Protein AF-E6Y3D3-F1 (afdb_monomer)

Organism: Pinus monticola (NCBI:txid3345)

Secondary structure (DSSP, 8-state):
-EEEEEEEETTEEEEEEEEE-SS-TT---EEEEEE-SS-TT-EEE-

Sequence (46 aa):
WRKYGQK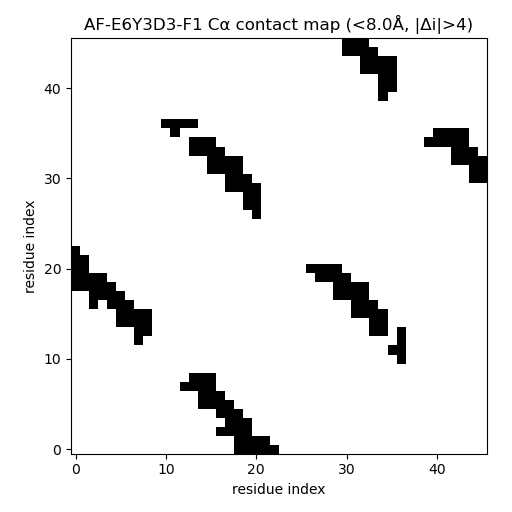MTRNNPLPRSYYKCAWAPACPVKKQVQRCAQDPTLVIIT

Structure (mmCIF, N/CA/C/O backbone):
data_AF-E6Y3D3-F1
#
_entry.id   AF-E6Y3D3-F1
#
loop_
_atom_site.group_PDB
_atom_site.id
_atom_site.type_symbol
_atom_site.label_atom_id
_atom_site.label_alt_id
_atom_site.label_comp_id
_atom_site.label_asym_id
_atom_site.label_entity_id
_atom_site.label_seq_id
_atom_site.pdbx_PDB_ins_code
_atom_site.Cartn_x
_atom_site.Cartn_y
_atom_site.Cartn_z
_atom_site.occupancy
_atom_site.B_iso_or_equiv
_atom_site.auth_seq_id
_atom_site.auth_comp_id
_atom_site.auth_asym_id
_atom_site.auth_atom_id
_atom_site.pdbx_PDB_model_num
ATOM 1 N N . TRP A 1 1 ? 3.879 -9.547 -3.183 1.00 94.56 1 TRP A N 1
ATOM 2 C CA . TRP A 1 1 ? 3.884 -8.095 -2.897 1.00 94.56 1 TRP A CA 1
ATOM 3 C C . TRP A 1 1 ? 4.898 -7.807 -1.809 1.00 94.56 1 TRP A C 1
ATOM 5 O O . TRP A 1 1 ? 4.897 -8.514 -0.813 1.00 94.56 1 TRP A O 1
ATOM 15 N N . ARG A 1 2 ? 5.753 -6.799 -1.979 1.00 96.38 2 ARG A N 1
ATOM 16 C CA . ARG A 1 2 ? 6.715 -6.353 -0.964 1.00 96.38 2 ARG A CA 1
ATOM 17 C C . ARG A 1 2 ? 6.290 -4.979 -0.460 1.00 96.38 2 ARG A C 1
ATOM 19 O O . ARG A 1 2 ? 6.120 -4.068 -1.272 1.00 96.38 2 ARG A O 1
ATOM 26 N N . LYS A 1 3 ? 6.093 -4.833 0.853 1.00 97.06 3 LYS A N 1
ATOM 27 C CA . LYS A 1 3 ? 5.799 -3.530 1.463 1.00 97.06 3 LYS A CA 1
ATOM 28 C C . LYS A 1 3 ? 7.029 -2.639 1.320 1.00 97.06 3 LYS A C 1
ATOM 30 O O . LYS A 1 3 ? 8.138 -3.089 1.598 1.00 97.06 3 LYS A O 1
ATOM 35 N N . TYR A 1 4 ? 6.840 -1.411 0.854 1.00 95.88 4 TYR A N 1
ATOM 36 C CA . TYR A 1 4 ? 7.933 -0.441 0.720 1.00 95.88 4 TYR A CA 1
ATOM 37 C C . TYR A 1 4 ? 7.676 0.858 1.483 1.00 95.88 4 TYR A C 1
ATOM 39 O O . TYR A 1 4 ? 8.584 1.669 1.618 1.00 95.88 4 TYR A O 1
ATOM 47 N N . GLY A 1 5 ? 6.457 1.068 1.981 1.00 97.75 5 GLY A N 1
ATOM 48 C CA . GLY A 1 5 ? 6.131 2.254 2.754 1.00 97.75 5 GLY A CA 1
ATOM 49 C C . GLY A 1 5 ? 4.805 2.136 3.488 1.00 97.75 5 GLY A C 1
ATOM 50 O O . GLY A 1 5 ? 3.962 1.288 3.181 1.00 97.75 5 GLY A O 1
ATOM 51 N N . GLN A 1 6 ? 4.629 3.014 4.464 1.00 97.75 6 GLN A N 1
ATOM 52 C CA . GLN A 1 6 ? 3.383 3.224 5.186 1.00 97.75 6 GLN A CA 1
ATOM 53 C C . GLN A 1 6 ? 3.262 4.713 5.500 1.00 97.75 6 GLN A C 1
ATOM 55 O O . GLN A 1 6 ? 4.252 5.333 5.883 1.00 97.75 6 GLN A O 1
ATOM 60 N N . LYS A 1 7 ? 2.068 5.284 5.333 1.00 97.06 7 LYS A N 1
ATOM 61 C CA . LYS A 1 7 ? 1.791 6.675 5.706 1.00 97.06 7 LYS A CA 1
ATOM 62 C C . LYS A 1 7 ? 0.474 6.793 6.455 1.00 97.06 7 LYS A C 1
ATOM 64 O O . LYS A 1 7 ? -0.493 6.097 6.141 1.00 97.06 7 LYS A O 1
ATOM 69 N N . MET A 1 8 ? 0.451 7.707 7.418 1.00 95.50 8 MET A N 1
ATOM 70 C CA . MET A 1 8 ? -0.781 8.174 8.037 1.00 95.50 8 MET A CA 1
ATOM 71 C C . MET A 1 8 ? -1.502 9.114 7.069 1.00 95.50 8 MET A C 1
ATOM 73 O O . MET A 1 8 ? -0.857 9.920 6.398 1.00 95.50 8 MET A O 1
ATOM 77 N N . THR A 1 9 ? -2.824 9.011 6.968 1.00 89.50 9 THR A N 1
ATOM 78 C CA . THR A 1 9 ? -3.626 9.881 6.096 1.00 89.50 9 THR A CA 1
ATOM 79 C C . THR A 1 9 ? -4.521 10.777 6.931 1.00 89.50 9 THR A C 1
ATOM 81 O O . THR A 1 9 ? -5.112 10.308 7.895 1.00 89.50 9 THR A O 1
ATOM 84 N N . ARG A 1 10 ? -4.681 12.039 6.528 1.00 88.56 10 ARG A N 1
ATOM 85 C CA . ARG A 1 10 ? -5.484 13.024 7.272 1.00 88.56 10 ARG A CA 1
ATOM 86 C C . ARG A 1 10 ? -6.941 12.592 7.494 1.00 88.56 10 ARG A C 1
ATOM 88 O O . ARG A 1 10 ? -7.501 12.886 8.538 1.00 88.56 10 ARG A O 1
ATOM 95 N N . ASN A 1 11 ? -7.526 11.878 6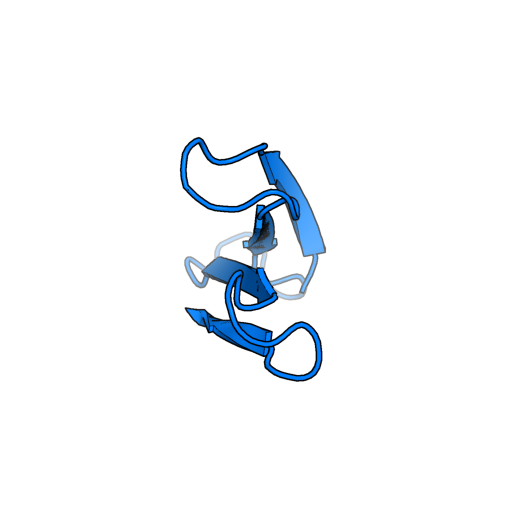.533 1.00 87.31 11 ASN A N 1
ATOM 96 C CA . ASN A 1 11 ? -8.961 11.568 6.520 1.00 87.31 11 ASN A CA 1
ATOM 97 C C . ASN A 1 11 ? -9.295 10.165 7.040 1.00 87.31 11 ASN A C 1
ATOM 99 O O . ASN A 1 11 ? -10.448 9.752 6.983 1.00 87.31 11 ASN A O 1
ATOM 103 N N . ASN A 1 12 ? -8.298 9.394 7.474 1.00 90.12 12 ASN A N 1
ATOM 104 C CA . ASN A 1 12 ? -8.524 8.027 7.915 1.00 90.12 12 ASN A CA 1
ATOM 105 C C . ASN A 1 12 ? -7.569 7.698 9.070 1.00 90.12 12 ASN A C 1
ATOM 107 O O . ASN A 1 12 ? -6.355 7.799 8.870 1.00 90.12 12 ASN A O 1
ATOM 111 N N . PRO A 1 13 ? -8.103 7.309 10.246 1.00 91.88 13 PRO A N 1
ATOM 112 C CA . PRO A 1 13 ? -7.324 7.016 11.450 1.00 91.88 13 PRO A CA 1
ATOM 113 C C . PRO A 1 13 ? -6.481 5.738 11.328 1.00 91.88 13 PRO A C 1
ATOM 115 O O . PRO A 1 13 ? -5.637 5.472 12.180 1.00 91.88 13 PRO A O 1
ATOM 118 N N . LEU A 1 14 ? -6.654 4.967 10.254 1.00 92.56 14 LEU A N 1
ATOM 119 C CA . LEU A 1 14 ? -5.891 3.763 9.964 1.00 92.56 14 LEU A CA 1
ATOM 120 C C . LEU A 1 14 ? -4.823 4.046 8.895 1.00 92.56 14 LEU A C 1
ATOM 122 O O . LEU A 1 14 ? -5.088 4.732 7.900 1.00 92.56 14 LEU A O 1
ATOM 126 N N . PRO A 1 15 ? -3.603 3.505 9.049 1.00 95.44 15 PRO A N 1
ATOM 127 C CA . PRO A 1 15 ? -2.505 3.795 8.139 1.00 95.44 15 PRO A CA 1
ATOM 128 C C . PRO A 1 15 ? -2.735 3.191 6.747 1.00 95.44 15 PRO A C 1
ATOM 130 O O . PRO A 1 15 ? -3.239 2.076 6.598 1.00 95.44 15 PRO A O 1
ATOM 133 N N . ARG A 1 16 ? -2.275 3.897 5.711 1.00 96.94 16 ARG A N 1
ATOM 134 C CA . ARG A 1 16 ? -2.208 3.394 4.335 1.00 96.94 16 ARG A CA 1
ATOM 135 C C . ARG A 1 16 ? -0.867 2.712 4.096 1.00 96.94 16 ARG A C 1
ATOM 137 O O . ARG A 1 16 ? 0.190 3.319 4.280 1.00 96.94 16 ARG A O 1
ATOM 144 N N . SER A 1 17 ? -0.901 1.456 3.664 1.00 98.12 17 SER A N 1
ATOM 145 C CA . SER A 1 17 ? 0.288 0.666 3.328 1.00 98.12 17 SER A CA 1
ATOM 146 C C . SER A 1 17 ? 0.520 0.628 1.820 1.00 98.12 17 SER A C 1
ATOM 148 O O . SER A 1 17 ? -0.420 0.482 1.044 1.00 98.12 17 SER A O 1
ATOM 150 N N . TYR A 1 18 ? 1.783 0.720 1.406 1.00 98.00 18 TYR A N 1
ATOM 151 C CA . TYR A 1 18 ? 2.193 0.737 0.005 1.00 98.00 18 TYR A CA 1
ATOM 152 C C . TYR A 1 18 ? 3.038 -0.486 -0.331 1.00 98.00 18 TYR A C 1
ATOM 154 O O . TYR A 1 18 ? 4.000 -0.819 0.374 1.00 98.00 18 TYR A O 1
ATOM 162 N N . TYR A 1 19 ? 2.699 -1.135 -1.439 1.00 97.69 19 TYR A N 1
ATOM 163 C CA . TYR A 1 19 ? 3.316 -2.372 -1.887 1.00 97.69 19 TYR A CA 1
ATOM 164 C C . TYR A 1 19 ? 3.756 -2.271 -3.342 1.00 97.69 19 TYR A C 1
ATOM 166 O O . TYR A 1 19 ? 3.096 -1.652 -4.172 1.00 97.69 19 TYR A O 1
ATOM 174 N N . LYS A 1 20 ? 4.863 -2.937 -3.653 1.00 96.06 20 LYS A N 1
ATOM 175 C CA . LYS A 1 20 ? 5.351 -3.149 -5.017 1.00 96.06 20 LYS A CA 1
ATOM 176 C C . LYS A 1 20 ? 5.375 -4.638 -5.345 1.00 96.06 20 LYS A C 1
ATOM 178 O O . LYS A 1 20 ? 5.351 -5.475 -4.429 1.00 96.06 20 LYS A O 1
ATOM 183 N N . CYS A 1 21 ? 5.391 -4.984 -6.629 1.00 96.19 21 CYS A N 1
ATOM 184 C CA . CYS A 1 21 ? 5.608 -6.364 -7.054 1.00 96.19 21 CYS A CA 1
ATOM 185 C C . CYS A 1 21 ? 6.892 -6.920 -6.408 1.00 96.19 21 CYS A C 1
ATOM 187 O O . CYS A 1 21 ? 7.894 -6.218 -6.287 1.00 96.19 21 CYS A O 1
ATOM 189 N N . ALA A 1 22 ? 6.829 -8.156 -5.905 1.00 93.81 22 ALA A N 1
ATOM 190 C CA . ALA A 1 22 ? 7.963 -8.778 -5.215 1.00 93.81 22 ALA A CA 1
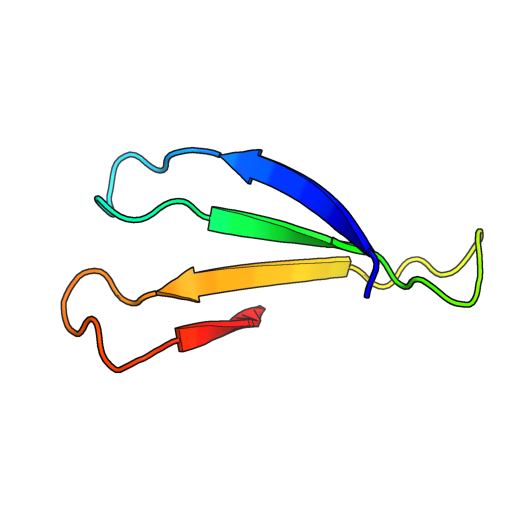ATOM 191 C C . ALA A 1 22 ? 8.8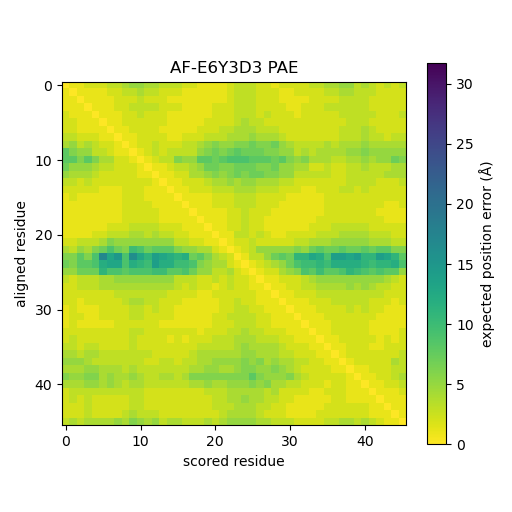50 -9.602 -6.157 1.00 93.81 22 ALA A C 1
ATOM 193 O O . ALA A 1 22 ? 10.013 -9.812 -5.843 1.00 93.81 22 ALA A O 1
ATOM 194 N N . TRP A 1 23 ? 8.291 -10.072 -7.275 1.00 89.25 23 TRP A N 1
ATOM 195 C CA . TRP A 1 23 ? 8.917 -11.090 -8.117 1.00 89.25 23 TRP A CA 1
ATOM 196 C C . TRP A 1 23 ? 9.875 -10.498 -9.153 1.00 89.25 23 TRP A C 1
ATOM 198 O O . TRP A 1 23 ? 10.942 -11.043 -9.395 1.00 89.25 23 TRP A O 1
ATOM 208 N N . ALA A 1 24 ? 9.514 -9.363 -9.750 1.00 87.69 24 ALA A N 1
ATOM 209 C CA . ALA A 1 24 ? 10.294 -8.743 -10.813 1.00 87.69 24 ALA A CA 1
ATOM 210 C C . ALA A 1 24 ? 10.775 -7.347 -10.369 1.00 87.69 24 ALA A C 1
ATOM 212 O O . ALA A 1 24 ? 9.935 -6.465 -10.175 1.00 87.69 24 ALA A O 1
ATOM 213 N N . PRO A 1 25 ? 12.099 -7.116 -10.219 1.00 80.00 25 PRO A N 1
ATOM 214 C CA . PRO A 1 25 ? 12.658 -5.821 -9.813 1.00 80.00 25 PRO A CA 1
ATOM 215 C C . PRO A 1 25 ? 12.248 -4.650 -10.715 1.00 80.00 25 PRO A C 1
ATOM 217 O O . PRO A 1 25 ? 12.077 -3.537 -10.225 1.00 80.00 25 PRO A O 1
ATOM 220 N N . ALA A 1 26 ? 12.046 -4.917 -12.008 1.00 89.38 26 ALA A N 1
ATOM 221 C CA . ALA A 1 26 ? 11.610 -3.938 -13.004 1.00 89.38 26 ALA A CA 1
ATOM 222 C C . ALA A 1 26 ? 10.081 -3.855 -13.167 1.00 89.38 26 ALA A C 1
ATOM 224 O O . ALA A 1 26 ? 9.591 -3.081 -13.983 1.00 89.38 26 ALA A O 1
ATOM 225 N N . CYS A 1 27 ? 9.303 -4.646 -12.420 1.00 94.56 27 CYS A N 1
ATOM 226 C CA . CYS A 1 27 ? 7.852 -4.619 -12.543 1.00 94.56 27 CYS A CA 1
ATOM 227 C C . CYS A 1 27 ? 7.301 -3.289 -11.999 1.00 94.56 27 CYS A C 1
ATOM 229 O O . CYS A 1 27 ? 7.479 -2.992 -10.812 1.00 94.56 27 CYS A O 1
ATOM 231 N N . PRO A 1 28 ? 6.594 -2.498 -12.827 1.00 94.69 28 PRO A N 1
ATOM 232 C CA . PRO A 1 28 ? 6.097 -1.185 -12.423 1.00 94.69 28 PRO A CA 1
ATOM 233 C C . PRO A 1 28 ? 4.854 -1.271 -11.527 1.00 94.69 28 PRO A C 1
ATOM 235 O O . PRO A 1 28 ? 4.424 -0.256 -10.978 1.00 94.69 28 PRO A O 1
ATOM 238 N N . VAL A 1 29 ? 4.278 -2.468 -11.363 1.00 96.69 29 VAL A N 1
ATOM 239 C CA . VAL A 1 29 ? 3.026 -2.688 -10.638 1.00 96.69 29 VAL A CA 1
ATOM 240 C C . VAL A 1 29 ? 3.195 -2.361 -9.154 1.00 96.69 29 VAL A C 1
ATOM 242 O O . VAL A 1 29 ? 4.028 -2.931 -8.434 1.00 96.69 29 VAL A O 1
ATOM 245 N N . LYS A 1 30 ? 2.347 -1.450 -8.685 1.00 96.38 30 LYS A N 1
ATOM 246 C CA . LYS A 1 30 ? 2.249 -0.998 -7.299 1.00 96.38 30 LYS A CA 1
ATOM 247 C C . LYS A 1 30 ? 0.800 -1.108 -6.858 1.00 96.38 30 LYS A C 1
ATOM 249 O O . LYS A 1 30 ? -0.095 -1.035 -7.688 1.00 96.38 30 LYS A O 1
ATOM 254 N N . LYS A 1 31 ? 0.596 -1.267 -5.554 1.00 97.25 31 LYS A N 1
ATOM 255 C CA . LYS A 1 31 ? -0.724 -1.136 -4.947 1.00 97.25 31 LYS A CA 1
ATOM 256 C C . LYS A 1 31 ? -0.665 -0.473 -3.584 1.00 97.25 31 LYS A C 1
ATOM 258 O O . LYS A 1 31 ? 0.361 -0.502 -2.896 1.00 97.25 31 LYS A O 1
ATOM 263 N N . GLN A 1 32 ? -1.792 0.069 -3.177 1.00 97.38 32 GLN A N 1
ATOM 264 C CA . GLN A 1 32 ? -2.062 0.675 -1.892 1.00 97.38 32 GLN A CA 1
ATOM 265 C C . GLN A 1 32 ? -3.130 -0.157 -1.193 1.00 97.38 32 GLN A C 1
ATOM 267 O O . GLN A 1 32 ? -4.050 -0.668 -1.824 1.00 97.38 32 GLN A O 1
ATOM 272 N N . VAL A 1 33 ? -2.997 -0.310 0.117 1.00 97.56 33 VAL A N 1
ATOM 273 C CA . VAL A 1 33 ? -3.970 -1.017 0.948 1.00 97.56 33 VAL A CA 1
ATOM 274 C C . VAL A 1 33 ? -4.290 -0.131 2.137 1.00 97.56 33 VAL A C 1
ATOM 276 O O . VAL A 1 33 ? -3.381 0.309 2.848 1.00 97.56 33 VAL A O 1
ATOM 279 N N . GLN A 1 34 ? -5.571 0.130 2.356 1.00 96.62 34 GLN A N 1
ATOM 280 C CA . GLN A 1 34 ? -6.055 0.861 3.519 1.00 96.62 34 GLN A CA 1
ATOM 281 C C . GLN A 1 34 ? -7.401 0.288 3.961 1.00 96.62 34 GLN A C 1
ATOM 283 O O . GLN A 1 34 ? -8.206 -0.117 3.131 1.00 96.62 34 GLN A O 1
ATOM 288 N N . ARG A 1 35 ? -7.663 0.255 5.266 1.00 95.81 35 ARG A N 1
ATOM 289 C CA . ARG A 1 35 ? -9.006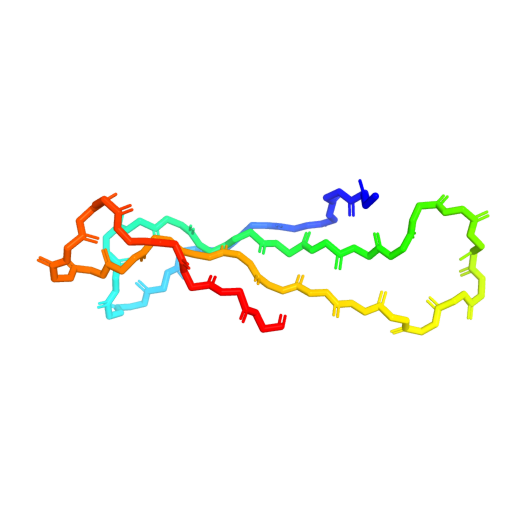 -0.051 5.779 1.00 95.81 35 ARG A CA 1
ATOM 290 C C . ARG A 1 35 ? -9.932 1.141 5.571 1.00 95.81 35 ARG A C 1
ATOM 292 O O . ARG A 1 35 ? -9.464 2.273 5.641 1.00 95.81 35 ARG A O 1
ATOM 299 N N . CYS A 1 36 ? -11.210 0.912 5.308 1.00 93.56 36 CYS A N 1
ATOM 300 C CA . CYS A 1 36 ? -12.182 1.995 5.218 1.00 93.56 36 CYS A CA 1
ATOM 301 C C . CYS A 1 36 ? -12.289 2.708 6.579 1.00 93.56 36 CYS A C 1
ATOM 303 O O . CYS A 1 36 ? -12.220 2.069 7.628 1.00 93.56 36 CYS A O 1
ATOM 305 N N . ALA A 1 37 ? -12.390 4.039 6.568 1.00 91.94 37 ALA A N 1
ATOM 306 C CA . ALA A 1 37 ? -12.476 4.817 7.806 1.00 91.94 37 ALA A CA 1
ATOM 307 C C . ALA A 1 37 ? -13.845 4.646 8.481 1.00 91.94 37 ALA A C 1
ATOM 309 O O . ALA A 1 37 ? -13.944 4.692 9.701 1.00 91.94 37 ALA A O 1
ATOM 310 N N . GLN A 1 38 ? -14.885 4.458 7.667 1.00 93.50 38 GLN A N 1
ATOM 311 C CA . GLN A 1 38 ? -16.273 4.321 8.089 1.00 93.50 38 GLN A CA 1
ATOM 312 C C . GLN A 1 38 ? -16.609 2.885 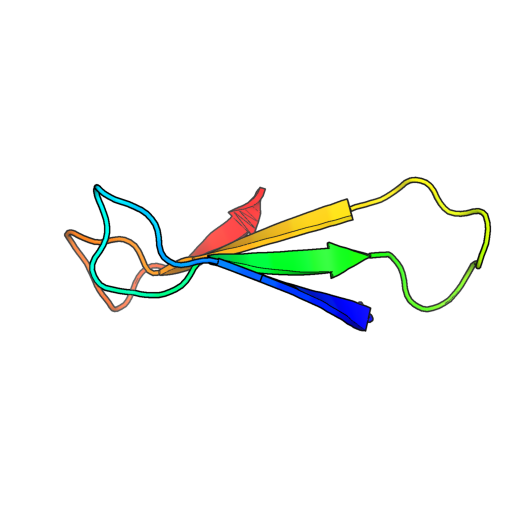8.500 1.00 93.50 38 GLN A C 1
ATOM 314 O O . GLN A 1 38 ? -17.431 2.685 9.386 1.00 93.50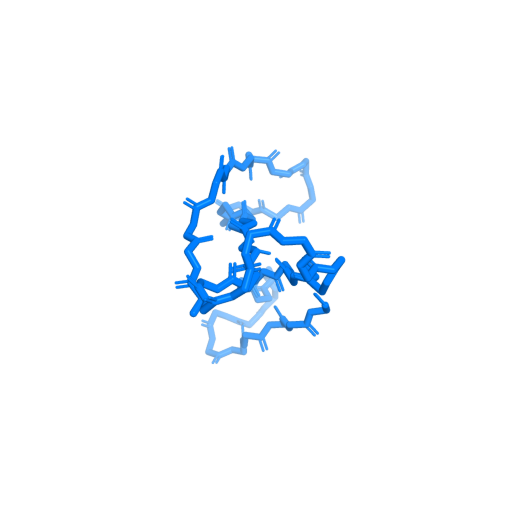 38 GLN A O 1
ATOM 319 N N . ASP A 1 39 ? -15.960 1.899 7.875 1.00 93.94 39 ASP A N 1
ATOM 320 C CA . ASP A 1 39 ? -16.184 0.481 8.146 1.00 93.94 39 ASP A CA 1
ATOM 321 C C . ASP A 1 39 ? -14.845 -0.277 8.254 1.00 93.94 39 ASP A C 1
ATOM 323 O O . ASP A 1 39 ? -14.226 -0.613 7.239 1.00 93.94 39 ASP A O 1
ATOM 327 N N . PRO A 1 40 ? -14.378 -0.588 9.476 1.00 88.19 40 PRO A N 1
ATOM 328 C CA . PRO A 1 40 ? -13.117 -1.295 9.693 1.00 88.19 40 PRO A CA 1
ATOM 329 C C . PRO A 1 40 ? -13.067 -2.719 9.123 1.00 88.19 40 PRO A C 1
ATOM 331 O O . PRO A 1 40 ? -11.971 -3.288 9.048 1.00 88.19 40 PRO A O 1
ATOM 334 N N . THR A 1 41 ? -14.216 -3.304 8.761 1.00 93.56 41 THR A N 1
ATOM 3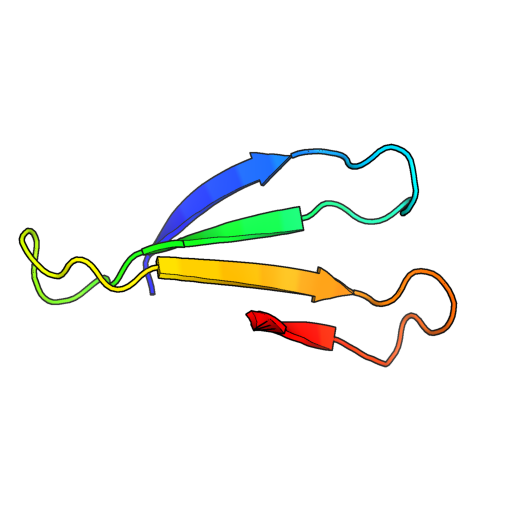35 C CA . THR A 1 41 ? -14.301 -4.630 8.133 1.00 93.56 41 THR A CA 1
ATOM 336 C C . THR A 1 41 ? -13.961 -4.578 6.645 1.00 93.56 41 THR A C 1
ATOM 338 O O . THR A 1 41 ? -13.496 -5.570 6.081 1.00 93.56 41 THR A O 1
ATOM 341 N N . LEU A 1 42 ? -14.097 -3.403 6.021 1.00 95.75 42 LEU A N 1
ATOM 342 C CA . LEU A 1 42 ? -13.798 -3.197 4.612 1.00 95.75 42 LEU A CA 1
ATOM 343 C C . LEU A 1 42 ? -12.338 -2.792 4.398 1.00 95.75 42 LEU A C 1
ATOM 345 O O . LEU A 1 42 ? -11.794 -1.886 5.038 1.00 95.75 42 LEU A O 1
ATOM 349 N N . VAL A 1 43 ? -11.704 -3.439 3.421 1.00 96.06 43 VAL A N 1
ATOM 350 C CA . VAL A 1 43 ? -10.348 -3.123 2.968 1.00 96.06 43 VAL A CA 1
ATOM 351 C C . VAL A 1 43 ? -10.413 -2.598 1.541 1.00 96.06 43 VAL A C 1
ATOM 353 O O . VAL A 1 43 ? -10.862 -3.288 0.632 1.00 96.06 43 VAL A O 1
ATOM 356 N N . ILE A 1 44 ? -9.920 -1.380 1.346 1.00 95.00 44 ILE A N 1
ATOM 357 C CA . ILE A 1 44 ? -9.818 -0.722 0.048 1.00 95.00 44 ILE A CA 1
ATOM 358 C C . ILE A 1 44 ? -8.420 -0.986 -0.514 1.00 95.00 44 ILE A C 1
ATOM 360 O O . ILE A 1 44 ? -7.404 -0.748 0.154 1.00 95.00 44 ILE A O 1
ATOM 364 N N . ILE A 1 45 ? -8.372 -1.480 -1.751 1.00 96.81 45 ILE A 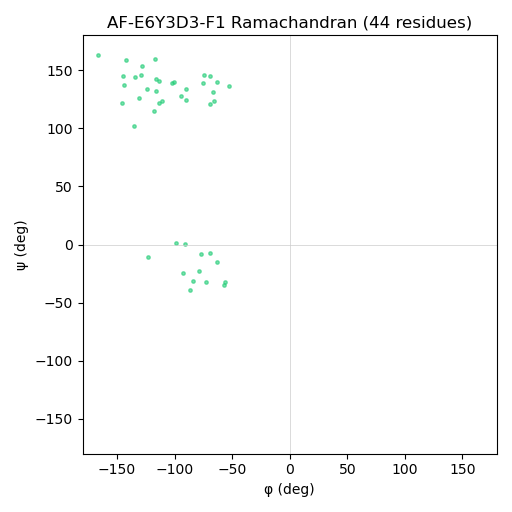N 1
ATOM 365 C CA . ILE A 1 45 ? -7.141 -1.786 -2.482 1.00 96.81 45 ILE A CA 1
ATOM 366 C C . ILE A 1 45 ? -7.163 -1.012 -3.801 1.00 96.81 45 ILE A C 1
ATOM 368 O O . ILE A 1 45 ? -8.181 -0.993 -4.488 1.00 96.81 45 ILE A O 1
ATOM 372 N N . THR A 1 46 ? -6.048 -0.370 -4.143 1.00 93.88 46 THR A N 1
ATOM 373 C CA . THR A 1 46 ? -5.865 0.371 -5.404 1.00 93.88 46 THR A CA 1
ATOM 374 C C . THR A 1 46 ? -4.512 0.054 -5.994 1.00 93.88 46 THR A C 1
ATOM 376 O O . THR A 1 46 ? -3.539 0.096 -5.212 1.00 93.88 46 THR A O 1
#

Solvent-accessible surface area (backbone atoms only — not comparable to full-atom values): 2793 Å² total; per-residue (Å²): 110,37,78,78,48,70,44,81,45,97,88,28,99,55,58,36,36,32,31,32,52,61,88,44,95,84,50,85,55,64,39,38,41,32,54,39,69,90,40,80,88,42,73,49,74,85

pLDDT: mean 94.12, std 3.71, range [80.0, 98.12]

Mean predicted aligned error: 2.98 Å

Nearest PDB structures (foldseek):
  7z0u-assembly1_A  TM=8.817E-01  e=3.795E-03  Arabidopsis thaliana
  5w3x-assembly2_D  TM=9.101E-01  e=2.222E-02  Arabidopsis thaliana
  8iex-assembly1_A  TM=8.095E-01  e=3.930E-02  Arabidopsis thaliana

Foldseek 3Di:
DAWDDWADDPVARWIKTKDDDDPDPPGPDIKIWTADRVDNVDIDMD

InterPro domains:
  IPR003657 WRKY domain [PF03106] (1-46)
  IPR003657 WRKY domain [PS50811] (1-46)
  IPR003657 WRKY domain [SM00774] (1-46)
  IPR036576 WRKY domain superfamily [G3DSA:2.20.25.80] (1-46)
  IPR036576 WRKY domain superfamily [SSF118290] (1-46)
  IPR044810 WRKY transcription factor, plant [PTHR31429] (1-46)

Radius of gyration: 11.84 Å; Cα contacts (8 Å, |Δi|>4): 85; chains: 1; bounding box: 29×24×24 Å